Protein AF-A0A968BX41-F1 (afdb_monomer_lite)

pLDDT: mean 90.91, std 10.51, range [57.28, 98.5]

Radius of gyration: 19.99 Å; chains: 1; bounding box: 37×31×56 Å

Secondary structure (DSSP, 8-state):
----HHHHHHTEETTEE-S-------------HHHHHHTT--TTS---SHHHHHHHHHHH-EETTS--TTSTT--TTSEEE-S---SS-------

Structure (mmCIF, N/CA/C/O backbone):
data_AF-A0A968BX41-F1
#
_entry.id   AF-A0A968BX41-F1
#
loop_
_atom_site.group_PDB
_atom_site.id
_atom_site.type_symbol
_atom_site.label_atom_id
_atom_site.label_alt_id
_atom_site.label_comp_id
_atom_site.label_asym_id
_atom_site.label_entity_id
_atom_site.label_seq_id
_atom_site.pdbx_PDB_ins_code
_atom_site.Cartn_x
_atom_site.Cartn_y
_atom_site.Cartn_z
_atom_site.occupancy
_atom_site.B_iso_or_equiv
_atom_site.auth_seq_id
_atom_site.auth_comp_id
_atom_site.auth_asym_id
_atom_site.auth_atom_id
_atom_site.pdbx_PDB_model_num
ATOM 1 N N . ASP A 1 1 ? -11.609 -14.009 29.004 1.00 61.34 1 ASP A N 1
ATOM 2 C CA . ASP A 1 1 ? -12.780 -13.286 29.550 1.00 61.34 1 ASP A CA 1
ATOM 3 C C . ASP A 1 1 ? -12.616 -11.766 29.599 1.00 61.34 1 ASP A C 1
ATOM 5 O O . ASP A 1 1 ? -13.384 -11.102 30.281 1.00 61.34 1 ASP A O 1
ATOM 9 N N . GLN A 1 2 ? -11.664 -11.180 28.863 1.00 79.31 2 GLN A N 1
ATOM 10 C CA . GLN A 1 2 ? -11.503 -9.726 28.801 1.00 79.31 2 GLN A CA 1
ATOM 11 C C . GLN A 1 2 ? -11.512 -9.278 27.342 1.00 79.31 2 GLN A C 1
ATOM 13 O O . GLN A 1 2 ? -10.670 -9.706 26.553 1.00 79.31 2 GLN A O 1
ATOM 18 N N . PHE A 1 3 ? -12.502 -8.458 26.991 1.00 88.06 3 PHE A N 1
ATOM 19 C CA . PHE A 1 3 ? -12.570 -7.783 25.699 1.00 88.06 3 PHE A CA 1
ATOM 20 C C . PHE A 1 3 ? -11.518 -6.665 25.620 1.00 88.06 3 PHE A C 1
ATOM 22 O O . PHE A 1 3 ? -11.052 -6.166 26.645 1.00 88.06 3 PHE A O 1
ATOM 29 N N . ASN A 1 4 ? -11.145 -6.266 24.399 1.00 88.69 4 ASN A N 1
ATOM 30 C CA . ASN A 1 4 ? -10.219 -5.154 24.174 1.00 88.69 4 ASN A CA 1
ATOM 31 C C . ASN A 1 4 ? -10.793 -3.854 24.789 1.00 88.69 4 ASN A C 1
ATOM 33 O O . ASN A 1 4 ? -11.914 -3.489 24.426 1.00 88.69 4 ASN A O 1
ATOM 37 N N . PRO A 1 5 ? -10.051 -3.137 25.660 1.00 91.44 5 PRO A N 1
ATOM 38 C CA . PRO A 1 5 ? -10.531 -1.913 26.306 1.00 91.44 5 PRO A CA 1
ATOM 39 C C . PRO A 1 5 ? -11.029 -0.849 25.326 1.00 91.44 5 PRO A C 1
ATOM 41 O O . PRO A 1 5 ? -12.068 -0.252 25.563 1.00 91.44 5 PRO A O 1
ATOM 44 N N . VAL A 1 6 ? -10.370 -0.690 24.171 1.00 90.31 6 VAL A N 1
ATOM 45 C CA . VAL A 1 6 ? -10.778 0.282 23.141 1.00 90.31 6 VAL A CA 1
ATOM 46 C C . VAL A 1 6 ? -12.180 -0.024 22.604 1.00 90.31 6 VAL A C 1
ATOM 48 O O . VAL A 1 6 ? -12.948 0.888 22.310 1.00 90.31 6 VAL A O 1
ATOM 51 N N . LEU A 1 7 ? -12.533 -1.309 22.495 1.00 90.12 7 LEU A N 1
ATOM 52 C CA . LEU A 1 7 ? -13.871 -1.718 22.066 1.00 90.12 7 LEU A CA 1
ATOM 53 C C . LEU A 1 7 ? -14.911 -1.461 23.158 1.00 90.12 7 LEU A C 1
ATOM 55 O O . LEU A 1 7 ? -16.022 -1.055 22.837 1.00 90.12 7 LEU A O 1
ATOM 59 N N . ILE A 1 8 ? -14.555 -1.688 24.426 1.00 93.31 8 ILE A N 1
ATOM 60 C CA . ILE A 1 8 ? -15.441 -1.444 25.572 1.00 93.31 8 ILE A CA 1
ATOM 61 C C . ILE A 1 8 ? -15.710 0.051 25.751 1.00 93.31 8 ILE A C 1
ATOM 63 O O . ILE A 1 8 ? -16.865 0.438 25.935 1.00 93.31 8 ILE A O 1
ATOM 67 N N . ASP A 1 9 ? -14.684 0.891 25.626 1.00 93.25 9 ASP A N 1
ATOM 68 C CA . ASP A 1 9 ? -14.817 2.346 25.713 1.00 93.25 9 ASP A CA 1
ATOM 69 C C . ASP A 1 9 ? -15.749 2.878 24.614 1.00 93.25 9 ASP A C 1
ATOM 71 O O . ASP A 1 9 ? -16.612 3.711 24.877 1.00 93.25 9 ASP A O 1
ATOM 75 N N . ALA A 1 10 ? -15.640 2.344 23.391 1.00 92.12 10 ALA A N 1
ATOM 76 C CA . ALA A 1 10 ? -16.459 2.765 22.252 1.00 92.12 10 ALA A CA 1
ATOM 77 C C . ALA A 1 10 ? -17.959 2.436 22.391 1.00 92.12 10 ALA A C 1
ATOM 79 O O . ALA A 1 10 ? -18.782 3.061 21.722 1.00 92.12 10 ALA A O 1
ATOM 80 N N . ILE A 1 11 ? -18.320 1.460 23.228 1.00 93.62 11 ILE A N 1
ATOM 81 C CA . ILE A 1 11 ? -19.712 1.036 23.464 1.00 93.62 11 ILE A CA 1
ATOM 82 C C . ILE A 1 11 ? -20.222 1.410 24.862 1.00 93.62 11 ILE A C 1
ATOM 84 O O . ILE A 1 11 ? -21.301 0.967 25.260 1.00 93.62 11 ILE A O 1
ATOM 88 N N . THR A 1 12 ? -19.453 2.197 25.616 1.00 95.56 12 THR A N 1
ATOM 89 C CA . THR A 1 12 ? -19.820 2.668 26.954 1.00 95.56 12 THR A CA 1
ATOM 90 C C . THR A 1 12 ? -20.313 4.107 26.881 1.00 95.56 12 THR A C 1
ATOM 92 O O . THR A 1 12 ? -19.638 4.985 26.349 1.00 95.56 12 THR A O 1
ATOM 95 N N . VAL A 1 13 ? -21.495 4.359 27.437 1.00 96.00 13 VAL A N 1
ATOM 96 C CA . VAL A 1 13 ? -22.123 5.683 27.483 1.00 96.00 13 VAL A CA 1
ATOM 97 C C . VAL A 1 13 ? -22.459 5.982 28.936 1.00 96.00 13 VAL A C 1
ATOM 99 O O . VAL A 1 13 ? -23.046 5.149 29.613 1.00 96.00 13 VAL A O 1
ATOM 102 N N . GLU A 1 14 ? -22.028 7.141 29.440 1.00 95.69 14 GLU A N 1
ATOM 103 C CA . GLU A 1 14 ? -22.269 7.562 30.835 1.00 95.69 14 GLU A CA 1
ATOM 104 C C . GLU A 1 14 ? -21.818 6.535 31.900 1.00 95.69 14 GLU A C 1
ATOM 106 O O . GLU A 1 14 ? -22.337 6.492 33.010 1.00 95.69 14 GLU A O 1
ATOM 111 N N . GLY A 1 15 ? -20.798 5.728 31.582 1.00 94.94 15 GLY A N 1
ATOM 112 C CA . GLY A 1 15 ? -20.247 4.707 32.480 1.00 94.94 15 GLY A CA 1
ATOM 113 C C . GLY A 1 15 ? -20.942 3.344 32.409 1.00 94.94 15 GLY A C 1
ATOM 114 O O . GLY A 1 15 ? -20.496 2.415 33.080 1.00 94.94 15 GLY A O 1
ATOM 115 N N . GLU A 1 16 ? -21.972 3.193 31.574 1.00 95.12 16 GLU A N 1
ATOM 116 C CA . GLU A 1 16 ? -22.674 1.928 31.356 1.00 95.12 16 GLU A CA 1
ATOM 117 C C . GLU A 1 16 ? -22.345 1.336 29.976 1.00 95.12 16 GLU A C 1
ATOM 119 O O . GLU A 1 16 ? -22.391 2.014 28.948 1.00 95.12 16 GLU A O 1
ATOM 124 N N . THR A 1 17 ? -21.982 0.051 29.940 1.00 94.19 17 THR A N 1
ATOM 125 C CA . THR A 1 17 ? -21.699 -0.684 28.698 1.00 94.19 17 THR A CA 1
ATOM 126 C C . THR A 1 17 ? -23.008 -1.062 28.002 1.00 94.19 17 THR A C 1
ATOM 128 O O . THR A 1 17 ? -23.779 -1.872 28.514 1.00 94.19 17 THR A O 1
ATOM 131 N N . MET A 1 18 ? -23.243 -0.509 26.810 1.00 96.50 18 MET A N 1
ATOM 132 C CA . MET A 1 18 ? -24.537 -0.577 26.115 1.00 96.50 18 MET A CA 1
ATOM 133 C C . MET A 1 18 ? -24.664 -1.746 25.126 1.00 96.50 18 MET A C 1
ATOM 135 O O . MET A 1 18 ? -25.751 -2.004 24.608 1.00 96.50 18 MET A O 1
ATOM 139 N N . ALA A 1 19 ? -23.566 -2.441 24.822 1.00 93.69 19 ALA A N 1
ATOM 140 C CA . ALA A 1 19 ? -23.531 -3.526 23.845 1.00 93.69 19 ALA A CA 1
ATOM 141 C C . ALA A 1 19 ? -22.541 -4.628 24.250 1.00 93.69 19 ALA A C 1
ATOM 143 O O . ALA A 1 19 ? -21.725 -4.457 25.152 1.00 93.69 19 ALA A O 1
ATOM 144 N N . VAL A 1 20 ? -22.591 -5.764 23.553 1.00 92.62 20 VAL A N 1
ATOM 145 C CA . VAL A 1 20 ? -21.602 -6.843 23.686 1.00 92.62 20 VAL A CA 1
ATOM 146 C C . VAL A 1 20 ? -20.741 -6.860 22.421 1.00 92.62 20 VAL A C 1
ATOM 148 O O . VAL A 1 20 ? -21.310 -6.960 21.331 1.00 92.62 20 VAL A O 1
ATOM 151 N N . PRO A 1 21 ? -19.400 -6.770 22.520 1.00 91.12 21 PRO A N 1
ATOM 152 C CA . PRO A 1 21 ? -18.531 -6.896 21.355 1.00 91.12 21 PRO A CA 1
ATOM 153 C C . PRO A 1 21 ? -18.757 -8.239 20.653 1.00 91.12 21 PRO A C 1
ATOM 155 O O . PRO A 1 21 ? -18.603 -9.295 21.266 1.00 91.12 21 PRO A O 1
ATOM 158 N N . PHE A 1 22 ? -19.128 -8.188 19.374 1.00 88.88 22 PHE A N 1
ATOM 159 C CA . PHE A 1 22 ? -19.367 -9.380 18.557 1.00 88.88 22 PHE A CA 1
ATOM 160 C C . PHE A 1 22 ? -18.204 -9.658 17.603 1.00 88.88 22 PHE A C 1
ATOM 162 O O . PHE A 1 22 ? -17.654 -10.755 17.614 1.00 88.88 22 PHE A O 1
ATOM 169 N N . ASP A 1 23 ? -17.808 -8.650 16.823 1.00 87.31 23 ASP A N 1
ATOM 170 C CA . ASP A 1 23 ? -16.703 -8.732 15.869 1.00 87.31 23 ASP A CA 1
ATOM 171 C C . ASP A 1 23 ? -15.935 -7.402 15.810 1.00 87.31 23 ASP A C 1
ATOM 173 O O . ASP A 1 23 ? -16.477 -6.337 16.120 1.00 87.31 23 ASP A O 1
ATOM 177 N N . ASN A 1 24 ? -14.664 -7.469 15.418 1.00 83.50 24 ASN A N 1
ATOM 178 C CA . ASN A 1 24 ? -13.794 -6.324 15.192 1.00 83.50 24 ASN A CA 1
ATOM 179 C C . ASN A 1 24 ? -13.079 -6.466 13.842 1.00 83.50 24 ASN A C 1
ATOM 181 O O . ASN A 1 24 ? -12.160 -7.273 13.690 1.00 83.50 24 ASN A O 1
ATOM 185 N N . HIS A 1 25 ? -13.443 -5.615 12.883 1.00 82.31 25 HIS A N 1
ATOM 186 C CA . HIS A 1 25 ? -12.814 -5.572 11.565 1.00 82.31 25 HIS A CA 1
ATOM 187 C C . HIS A 1 25 ? -11.598 -4.643 11.566 1.00 82.31 25 HIS A C 1
ATOM 189 O O . HIS A 1 25 ? -11.681 -3.467 11.204 1.00 82.31 25 HIS A O 1
ATOM 195 N N . GLY A 1 26 ? -10.452 -5.185 11.975 1.00 78.94 26 GLY A N 1
ATOM 196 C CA . GLY A 1 26 ? -9.171 -4.502 11.827 1.00 78.94 26 GLY A CA 1
ATOM 197 C C . GLY A 1 26 ? -8.845 -4.233 10.356 1.00 78.94 26 GLY A C 1
ATOM 198 O O . GLY A 1 26 ? -9.115 -5.059 9.485 1.00 78.94 26 GLY A O 1
ATOM 199 N N . TRP A 1 27 ? -8.248 -3.076 10.082 1.00 81.62 27 TRP A N 1
ATOM 200 C CA . TRP A 1 27 ? -7.721 -2.763 8.757 1.00 81.62 27 TRP A CA 1
ATOM 201 C C . TRP A 1 27 ? -6.297 -3.293 8.650 1.00 81.62 27 TRP A C 1
ATOM 203 O O . TRP A 1 27 ? -5.460 -3.029 9.513 1.00 81.62 27 TRP A O 1
ATOM 213 N N . LEU A 1 28 ? -6.036 -4.047 7.589 1.00 85.19 28 LEU A N 1
ATOM 214 C CA . LEU A 1 28 ? -4.736 -4.630 7.286 1.00 85.19 28 LEU A CA 1
ATOM 215 C C . LEU A 1 28 ? -4.403 -4.377 5.816 1.00 85.19 28 LEU A C 1
ATOM 217 O O . LEU A 1 28 ? -5.293 -4.171 4.992 1.00 85.19 28 LEU A O 1
ATOM 221 N N . LEU A 1 29 ? -3.111 -4.421 5.499 1.00 85.31 29 LEU A N 1
ATOM 222 C CA . LEU A 1 29 ? -2.612 -4.387 4.131 1.00 85.31 29 LEU A CA 1
ATOM 223 C C . LEU A 1 29 ? -2.087 -5.774 3.760 1.00 85.31 29 LEU A C 1
ATOM 225 O O . LEU A 1 29 ? -1.100 -6.242 4.329 1.00 85.31 29 LEU A O 1
ATOM 229 N N . TRP A 1 30 ? -2.719 -6.406 2.777 1.00 90.06 30 TRP A N 1
ATOM 230 C CA . TRP A 1 30 ? -2.124 -7.529 2.058 1.00 90.06 30 TRP A CA 1
ATOM 231 C C . TRP A 1 30 ? -1.382 -6.997 0.838 1.00 90.06 30 TRP A C 1
ATOM 233 O O . TRP A 1 30 ? -1.866 -6.089 0.164 1.00 90.06 30 TRP A O 1
ATOM 243 N N . TYR A 1 31 ? -0.216 -7.564 0.548 1.00 93.81 31 TYR A N 1
ATOM 244 C CA . TYR A 1 31 ? 0.620 -7.120 -0.560 1.00 93.81 31 TYR A CA 1
ATOM 245 C C . TYR A 1 31 ? 1.267 -8.306 -1.279 1.00 93.81 31 TYR A C 1
ATOM 247 O O . TYR A 1 31 ? 1.512 -9.360 -0.689 1.00 93.81 31 TYR A O 1
ATOM 255 N N . ASN A 1 32 ? 1.537 -8.138 -2.573 1.00 96.12 32 ASN A N 1
ATOM 256 C CA . ASN A 1 32 ? 2.168 -9.161 -3.397 1.00 96.12 32 ASN A CA 1
ATOM 257 C C . ASN A 1 32 ? 3.684 -8.943 -3.435 1.00 96.12 32 ASN A C 1
ATOM 259 O O . ASN A 1 32 ? 4.172 -8.069 -4.147 1.00 96.12 32 ASN A O 1
ATOM 263 N N . ARG A 1 33 ? 4.420 -9.763 -2.678 1.00 97.44 33 ARG A N 1
ATOM 264 C CA . ARG A 1 33 ? 5.886 -9.688 -2.570 1.00 97.44 33 ARG A CA 1
ATOM 265 C C . ARG A 1 33 ? 6.589 -9.764 -3.925 1.00 97.44 33 ARG A C 1
ATOM 267 O O . ARG A 1 33 ? 7.477 -8.962 -4.178 1.00 97.44 33 ARG A O 1
ATOM 274 N N . ARG A 1 34 ? 6.137 -10.661 -4.810 1.00 97.62 34 ARG A N 1
ATOM 275 C CA . ARG A 1 34 ? 6.724 -10.847 -6.144 1.00 97.62 34 ARG A CA 1
ATOM 276 C C . ARG A 1 34 ? 6.635 -9.570 -6.981 1.00 97.62 34 ARG A C 1
ATOM 278 O O . ARG A 1 34 ? 7.623 -9.176 -7.578 1.00 97.62 34 ARG A O 1
ATOM 285 N N . LEU A 1 35 ? 5.473 -8.911 -6.999 1.00 96.56 35 LEU A N 1
ATOM 286 C CA . LEU A 1 35 ? 5.292 -7.672 -7.770 1.00 96.56 35 LEU A CA 1
ATOM 287 C C . LEU A 1 35 ? 6.139 -6.517 -7.217 1.00 96.56 35 LEU A C 1
ATOM 289 O O . LEU A 1 35 ? 6.632 -5.696 -7.980 1.00 96.56 35 LEU A O 1
ATOM 293 N N . ILE A 1 36 ? 6.334 -6.467 -5.896 1.00 97.12 36 ILE A N 1
ATOM 294 C CA . ILE A 1 36 ? 7.219 -5.483 -5.258 1.00 97.12 36 ILE A CA 1
ATOM 295 C C . ILE A 1 36 ? 8.671 -5.703 -5.686 1.00 97.12 36 ILE A C 1
ATOM 297 O O . ILE A 1 36 ? 9.331 -4.756 -6.106 1.00 97.12 36 ILE A O 1
ATOM 301 N N . GLU A 1 37 ? 9.149 -6.946 -5.632 1.00 97.56 37 GLU A N 1
ATOM 302 C CA . GLU A 1 37 ? 10.505 -7.300 -6.063 1.00 97.56 37 GLU A CA 1
ATOM 303 C C . GLU A 1 37 ? 10.716 -7.025 -7.564 1.00 97.56 37 GLU A C 1
ATOM 305 O O . GLU A 1 37 ? 11.736 -6.453 -7.943 1.00 97.56 37 GLU A O 1
ATOM 310 N N . GLU A 1 38 ? 9.739 -7.364 -8.415 1.00 95.81 38 GLU A N 1
ATOM 311 C CA . GLU A 1 38 ? 9.763 -7.090 -9.864 1.00 95.81 38 GLU A CA 1
ATOM 312 C C . GLU A 1 38 ? 9.820 -5.586 -10.180 1.00 95.81 38 GLU A C 1
ATOM 314 O O . GLU A 1 38 ? 10.493 -5.186 -11.129 1.00 95.81 38 GLU A O 1
ATOM 319 N N . ALA A 1 39 ? 9.201 -4.743 -9.347 1.00 95.69 39 ALA A N 1
ATOM 320 C CA . ALA A 1 39 ? 9.297 -3.283 -9.427 1.00 95.69 39 ALA A CA 1
ATOM 321 C C . ALA A 1 39 ? 10.600 -2.709 -8.822 1.00 95.69 39 ALA A C 1
ATOM 323 O O . ALA A 1 39 ? 10.762 -1.488 -8.718 1.00 95.69 39 ALA A O 1
ATOM 324 N N . GLY A 1 40 ? 11.535 -3.565 -8.389 1.00 96.00 40 GLY A N 1
ATOM 325 C CA . GLY A 1 40 ? 12.813 -3.162 -7.797 1.00 96.00 40 GLY A CA 1
ATOM 326 C C . GLY A 1 40 ? 12.692 -2.574 -6.387 1.00 96.00 40 GLY A C 1
ATOM 327 O O . GLY A 1 40 ? 13.527 -1.761 -5.984 1.00 96.00 40 GLY A O 1
ATOM 328 N N . LEU A 1 41 ? 11.641 -2.938 -5.652 1.00 97.12 41 LEU A N 1
ATOM 329 C CA . LEU A 1 41 ? 11.377 -2.506 -4.280 1.00 97.12 41 LEU A CA 1
ATOM 330 C C . LEU A 1 41 ? 11.660 -3.638 -3.279 1.00 97.12 41 LEU A C 1
ATOM 332 O O . LEU A 1 41 ? 11.712 -4.811 -3.640 1.00 97.12 41 LEU A O 1
ATOM 336 N N . ASP A 1 42 ? 11.842 -3.279 -2.006 1.00 97.12 42 ASP A N 1
ATOM 337 C CA . ASP A 1 42 ? 12.105 -4.230 -0.920 1.00 97.12 42 ASP A CA 1
ATOM 338 C C . ASP A 1 42 ? 10.801 -4.579 -0.174 1.00 97.12 42 ASP A C 1
ATOM 340 O O . ASP A 1 42 ? 10.292 -3.738 0.574 1.00 97.12 42 ASP A O 1
ATOM 344 N N . PRO A 1 43 ? 10.253 -5.801 -0.322 1.00 96.25 43 PRO A N 1
ATOM 345 C CA . PRO A 1 43 ? 9.011 -6.200 0.339 1.00 96.25 43 PRO A CA 1
ATOM 346 C C . PRO A 1 43 ? 9.119 -6.315 1.865 1.00 96.25 43 PRO A C 1
ATOM 348 O O . PRO A 1 43 ? 8.081 -6.420 2.520 1.00 96.25 43 PRO A O 1
ATOM 351 N N . ASP A 1 44 ? 10.325 -6.293 2.442 1.00 96.38 44 ASP A N 1
ATOM 352 C CA . ASP A 1 44 ? 10.539 -6.319 3.893 1.00 96.38 44 ASP A CA 1
ATOM 353 C C . ASP A 1 44 ? 10.681 -4.916 4.508 1.00 96.38 44 ASP A C 1
ATOM 355 O O . ASP A 1 44 ? 10.640 -4.766 5.733 1.00 96.38 44 ASP A O 1
ATOM 359 N N . ASN A 1 45 ? 10.757 -3.869 3.681 1.00 95.44 45 ASN A N 1
ATOM 360 C CA . ASN A 1 45 ? 10.817 -2.473 4.115 1.00 95.44 45 ASN A CA 1
ATOM 361 C C . ASN A 1 45 ? 9.684 -1.650 3.485 1.00 95.44 45 ASN A C 1
ATOM 363 O O . ASN A 1 45 ? 9.905 -0.812 2.612 1.00 95.44 45 ASN A O 1
ATOM 367 N N . LEU A 1 46 ? 8.459 -1.906 3.954 1.00 94.38 46 LEU A N 1
ATOM 368 C CA . LEU A 1 46 ? 7.232 -1.258 3.482 1.00 94.38 46 LEU A CA 1
ATOM 369 C C . LEU A 1 46 ? 7.209 0.268 3.735 1.00 94.38 46 LEU A C 1
ATOM 371 O O . LEU A 1 46 ? 7.854 0.740 4.680 1.00 94.38 46 LEU A O 1
ATOM 375 N N . PRO A 1 47 ? 6.402 1.031 2.967 1.00 95.44 47 PRO A N 1
ATOM 376 C CA . PRO A 1 47 ? 6.185 2.458 3.187 1.00 95.44 47 PRO A CA 1
ATOM 377 C C . PRO A 1 47 ? 5.680 2.768 4.594 1.00 95.44 47 PRO A C 1
ATOM 379 O O . PRO A 1 47 ? 4.772 2.111 5.105 1.00 95.44 47 PRO A O 1
ATOM 382 N N . LYS A 1 48 ? 6.228 3.817 5.205 1.00 95.00 48 LYS A N 1
ATOM 383 C CA . LYS A 1 48 ? 5.927 4.229 6.589 1.00 95.00 48 LYS A CA 1
ATOM 384 C C . LYS A 1 48 ? 5.043 5.467 6.661 1.00 95.00 48 LYS A C 1
ATOM 386 O O . LYS A 1 48 ? 4.581 5.840 7.738 1.00 95.00 48 LYS A O 1
ATOM 391 N N . ASN A 1 49 ? 4.827 6.130 5.531 1.00 95.75 49 ASN A N 1
ATOM 392 C CA . ASN A 1 49 ? 4.020 7.336 5.420 1.00 95.75 49 ASN A CA 1
ATOM 393 C C . ASN A 1 49 ? 3.393 7.449 4.021 1.00 95.75 49 ASN A C 1
ATOM 395 O O . ASN A 1 49 ? 3.714 6.687 3.109 1.00 95.75 49 ASN A O 1
ATOM 399 N N . GLY A 1 50 ? 2.483 8.412 3.861 1.00 93.56 50 GLY A N 1
ATOM 400 C CA . GLY A 1 50 ? 1.747 8.607 2.610 1.00 93.56 50 GLY A CA 1
ATOM 401 C C . GLY A 1 50 ? 2.629 8.987 1.418 1.00 93.56 50 GLY A C 1
ATOM 402 O O . GLY A 1 50 ? 2.331 8.575 0.304 1.00 93.56 50 GLY A O 1
ATOM 403 N N . GLN A 1 51 ? 3.725 9.718 1.643 1.00 97.38 51 GLN A N 1
ATOM 404 C CA . GLN A 1 51 ? 4.643 10.115 0.573 1.00 97.38 51 GLN A CA 1
ATOM 405 C C . GLN A 1 51 ? 5.368 8.891 -0.004 1.00 97.38 51 GLN A C 1
ATOM 407 O O . GLN A 1 51 ? 5.303 8.651 -1.206 1.00 97.38 51 GLN A O 1
ATOM 412 N N . GLU A 1 52 ? 5.959 8.060 0.860 1.00 96.44 52 GLU A N 1
ATOM 413 C CA . GLU A 1 52 ? 6.589 6.793 0.461 1.00 96.44 52 GLU A CA 1
ATOM 414 C C . GLU A 1 52 ? 5.584 5.847 -0.212 1.00 96.44 52 GLU A C 1
ATOM 416 O O . GLU A 1 52 ? 5.919 5.150 -1.168 1.00 96.44 52 GLU A O 1
ATOM 421 N N . PHE A 1 53 ? 4.334 5.836 0.263 1.00 95.56 53 PHE A N 1
ATOM 422 C CA . PHE A 1 53 ? 3.279 5.020 -0.328 1.00 95.56 53 PHE A CA 1
ATOM 423 C C . PHE A 1 53 ? 2.934 5.467 -1.754 1.00 95.56 53 PHE A C 1
ATOM 425 O O . PHE A 1 53 ? 2.775 4.622 -2.630 1.00 95.56 53 PHE A O 1
ATOM 432 N N . ILE A 1 54 ? 2.856 6.776 -2.015 1.00 95.81 54 ILE A N 1
ATOM 433 C CA . ILE A 1 54 ? 2.626 7.313 -3.365 1.00 95.81 54 ILE A CA 1
ATOM 434 C C . ILE A 1 54 ? 3.806 6.980 -4.285 1.00 95.81 54 ILE A C 1
ATOM 436 O O . ILE A 1 54 ? 3.590 6.563 -5.421 1.00 95.81 54 ILE A O 1
ATOM 440 N N . GLU A 1 55 ? 5.040 7.107 -3.796 1.00 96.50 55 GLU A N 1
ATOM 441 C CA . GLU A 1 55 ? 6.247 6.761 -4.558 1.00 96.50 55 GLU A CA 1
ATOM 442 C C . GLU A 1 55 ? 6.281 5.276 -4.937 1.00 96.50 55 GLU A C 1
ATOM 444 O O . GLU A 1 55 ? 6.561 4.9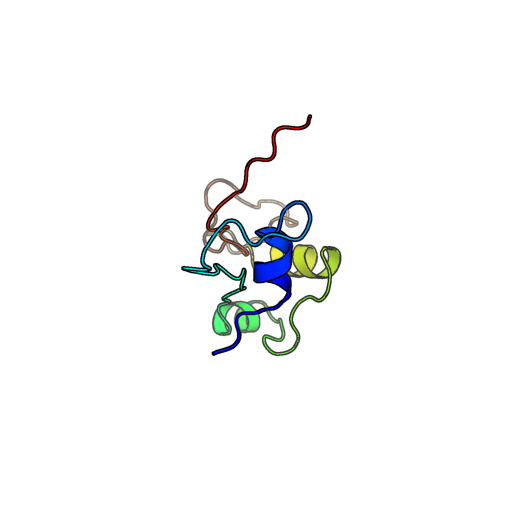24 -6.085 1.00 96.50 55 GLU A O 1
ATOM 449 N N . TRP A 1 56 ? 5.942 4.394 -3.995 1.00 97.06 56 TRP A N 1
ATO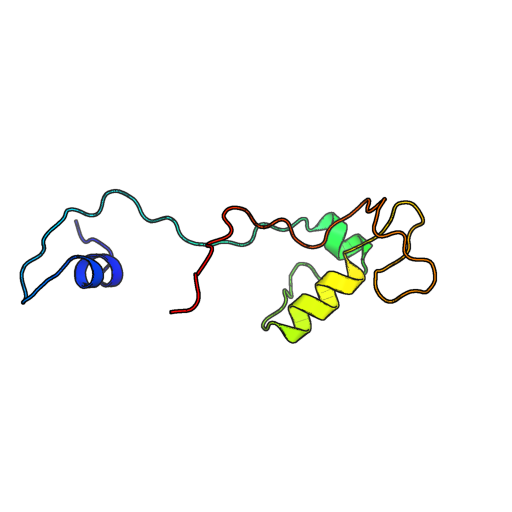M 450 C CA . TRP A 1 56 ? 5.738 2.976 -4.285 1.00 97.06 56 TRP A CA 1
ATOM 451 C C . TRP A 1 56 ? 4.601 2.768 -5.278 1.00 97.06 56 TRP A C 1
ATOM 453 O O . TRP A 1 56 ? 4.743 1.995 -6.221 1.00 97.06 56 TRP A O 1
AT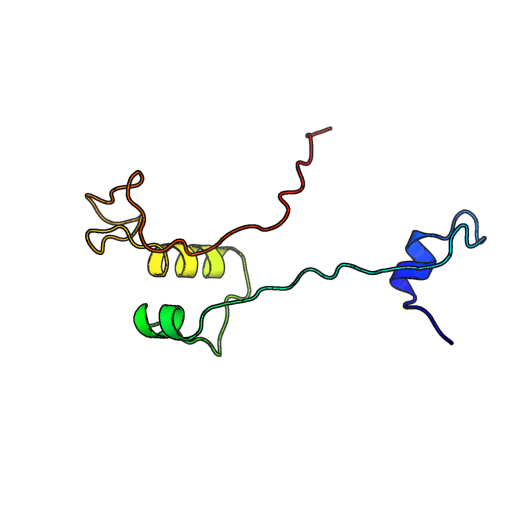OM 463 N N . GLY A 1 57 ? 3.494 3.488 -5.103 1.00 96.75 57 GLY A N 1
ATOM 464 C CA . GLY A 1 57 ? 2.330 3.403 -5.970 1.00 96.75 57 GLY A CA 1
ATOM 465 C C . GLY A 1 57 ? 2.641 3.720 -7.431 1.00 96.75 57 GLY A C 1
ATOM 466 O O . GLY A 1 57 ? 2.174 3.019 -8.327 1.00 96.75 57 GLY A O 1
ATOM 467 N N . GLN A 1 58 ? 3.480 4.726 -7.672 1.00 97.44 58 GLN A N 1
ATOM 468 C CA . GLN A 1 58 ? 3.941 5.093 -9.011 1.00 97.44 58 GLN A CA 1
ATOM 469 C C . GLN A 1 58 ? 4.821 4.005 -9.637 1.00 97.44 58 GLN A C 1
ATOM 471 O O . GLN A 1 58 ? 4.649 3.699 -10.810 1.00 97.44 58 GLN A O 1
ATOM 476 N N . LYS A 1 59 ? 5.713 3.379 -8.859 1.00 97.25 59 LYS A N 1
ATOM 477 C CA . LYS A 1 59 ? 6.582 2.289 -9.340 1.00 97.25 59 LYS A CA 1
ATOM 478 C C . LYS A 1 59 ? 5.846 0.970 -9.566 1.00 97.25 59 LYS A C 1
ATOM 480 O O . LYS A 1 59 ? 6.236 0.196 -10.425 1.00 97.25 59 LYS A O 1
ATOM 485 N N . LEU A 1 60 ? 4.817 0.692 -8.773 1.00 97.75 60 LEU A N 1
ATOM 486 C CA . LEU A 1 60 ? 4.050 -0.552 -8.862 1.00 97.75 60 LEU A CA 1
ATOM 487 C C . LEU A 1 60 ? 2.957 -0.497 -9.922 1.00 97.75 60 LEU A C 1
ATOM 489 O O . LEU A 1 60 ? 2.558 -1.536 -10.433 1.00 97.75 60 LEU A O 1
ATOM 493 N N . THR A 1 61 ? 2.431 0.692 -10.214 1.00 98.12 61 THR A N 1
ATOM 494 C CA . THR A 1 61 ? 1.394 0.831 -11.234 1.00 98.12 61 THR A CA 1
ATOM 495 C C . THR A 1 61 ? 2.040 0.769 -12.607 1.00 98.12 61 THR A C 1
ATOM 497 O O . THR A 1 61 ? 2.986 1.513 -12.873 1.00 98.12 61 THR A O 1
ATOM 500 N N . THR A 1 62 ? 1.537 -0.106 -13.470 1.00 98.19 62 THR A N 1
ATOM 501 C CA . THR A 1 62 ? 2.086 -0.309 -14.812 1.00 98.19 62 THR A CA 1
ATOM 502 C C . THR A 1 62 ? 0.959 -0.573 -15.799 1.00 98.19 62 THR A C 1
ATOM 504 O O . THR A 1 62 ? 0.064 -1.377 -15.524 1.00 98.19 62 THR A O 1
ATOM 507 N N . ASP A 1 63 ? 0.976 0.119 -16.934 1.00 98.44 63 ASP A N 1
ATOM 508 C CA . ASP A 1 63 ? 0.059 -0.165 -18.035 1.00 98.44 63 ASP A CA 1
ATOM 509 C C . ASP A 1 63 ? 0.478 -1.402 -18.841 1.00 98.44 63 ASP A C 1
ATOM 511 O O . AS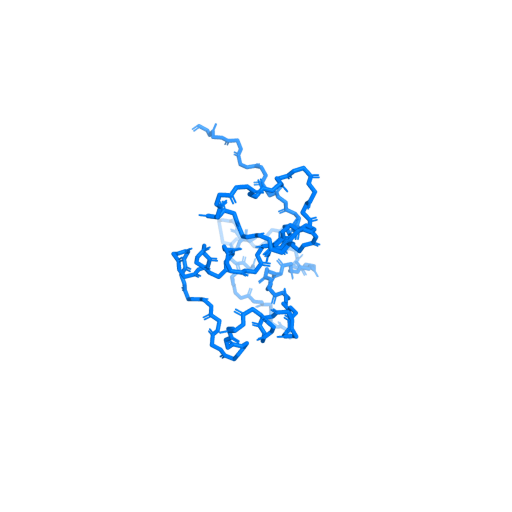P A 1 63 ? 1.562 -1.958 -18.649 1.00 98.44 63 ASP A O 1
ATOM 515 N N . VAL A 1 64 ? -0.377 -1.832 -19.771 1.00 98.00 64 VAL A N 1
ATOM 516 C CA . VAL A 1 64 ? -0.092 -2.965 -20.674 1.00 98.00 64 VAL A CA 1
ATOM 517 C C . VAL A 1 64 ? 1.134 -2.753 -21.577 1.00 98.00 64 VAL A C 1
ATOM 519 O O . VAL A 1 64 ? 1.609 -3.702 -22.200 1.00 98.00 64 VAL A O 1
ATOM 522 N N . ASN A 1 65 ? 1.652 -1.525 -21.668 1.00 97.62 65 ASN A N 1
ATOM 523 C CA . ASN A 1 65 ? 2.849 -1.168 -22.428 1.00 97.62 65 ASN A CA 1
ATOM 524 C C . ASN A 1 65 ? 4.107 -1.093 -21.544 1.00 97.62 65 ASN A C 1
ATOM 526 O O . ASN A 1 65 ? 5.182 -0.742 -22.040 1.00 97.62 65 ASN A O 1
ATOM 530 N N . GLY A 1 66 ? 3.996 -1.413 -20.252 1.00 96.69 66 GLY A N 1
ATOM 531 C CA . GLY A 1 66 ? 5.102 -1.339 -19.306 1.00 96.69 66 GLY A CA 1
ATOM 532 C C . GLY A 1 66 ? 5.391 0.073 -18.790 1.00 96.69 66 GLY A C 1
ATOM 533 O O . GLY A 1 66 ? 6.471 0.287 -18.244 1.00 96.69 66 GLY A O 1
ATOM 534 N N . LYS A 1 67 ? 4.488 1.043 -18.990 1.00 98.19 67 LYS A N 1
ATOM 535 C CA . LYS A 1 67 ? 4.667 2.433 -18.553 1.00 98.19 67 LYS A CA 1
ATOM 536 C C . LYS A 1 67 ? 4.114 2.677 -17.162 1.00 98.19 67 LYS A C 1
ATOM 538 O O . LYS A 1 67 ? 3.065 2.152 -16.793 1.00 98.19 67 LYS A O 1
ATOM 543 N N . HIS A 1 68 ? 4.791 3.541 -16.420 1.00 97.88 68 HIS A N 1
ATOM 544 C CA . HIS A 1 68 ? 4.352 4.027 -15.115 1.00 97.88 68 HIS A CA 1
ATOM 545 C C . HIS A 1 68 ? 3.550 5.338 -15.232 1.00 97.88 68 HIS A C 1
ATOM 547 O O . HIS A 1 68 ? 3.742 6.088 -16.189 1.00 97.88 68 HIS A O 1
ATOM 553 N N . PRO A 1 69 ? 2.695 5.692 -14.248 1.00 97.31 69 PRO A N 1
ATOM 554 C CA . PRO A 1 69 ? 1.828 6.878 -14.319 1.00 97.31 69 PRO A CA 1
ATOM 555 C C . PRO A 1 69 ? 2.540 8.226 -14.496 1.00 97.31 69 PRO A C 1
ATOM 557 O O . PRO A 1 69 ? 1.909 9.217 -14.855 1.00 97.31 69 PRO A O 1
ATOM 560 N N . ASN A 1 70 ? 3.833 8.295 -14.182 1.00 96.25 70 ASN A N 1
ATOM 561 C CA . ASN A 1 70 ? 4.669 9.487 -14.327 1.00 96.25 70 ASN A CA 1
ATOM 562 C C . ASN A 1 70 ? 5.484 9.506 -15.632 1.00 96.25 70 ASN A C 1
ATOM 564 O O . ASN A 1 70 ? 6.274 10.428 -15.837 1.00 96.25 70 ASN A O 1
ATOM 568 N N . GLU A 1 71 ? 5.315 8.509 -16.497 1.00 97.88 71 GLU A N 1
ATOM 569 C CA . GLU A 1 71 ? 5.993 8.419 -17.783 1.00 97.88 71 GLU A CA 1
ATOM 570 C C . GLU A 1 71 ? 5.101 8.926 -18.918 1.00 97.88 71 GLU A C 1
ATOM 572 O O . GLU A 1 71 ? 3.883 8.743 -18.933 1.00 97.88 71 GLU A O 1
ATOM 577 N N . GLU A 1 72 ? 5.723 9.569 -19.906 1.00 97.88 72 GLU A N 1
ATOM 578 C CA . GLU A 1 72 ? 5.019 9.990 -21.114 1.00 97.88 72 GLU A CA 1
ATOM 579 C C . GLU A 1 72 ? 4.481 8.765 -21.870 1.00 97.88 72 GLU A C 1
ATOM 581 O O . GLU A 1 72 ? 5.205 7.793 -22.110 1.00 97.88 72 GLU A O 1
ATOM 586 N N . GLY A 1 73 ? 3.206 8.835 -22.261 1.00 97.50 73 GLY A N 1
ATOM 587 C CA . GLY A 1 73 ? 2.529 7.764 -22.989 1.00 97.50 73 GLY A CA 1
ATOM 588 C C . GLY A 1 73 ? 1.917 6.670 -22.113 1.00 97.50 73 GLY A C 1
ATOM 589 O O . GLY A 1 73 ? 1.498 5.663 -22.672 1.00 97.50 73 GLY A O 1
ATOM 590 N N . PHE A 1 74 ? 1.848 6.857 -20.789 1.00 98.50 74 PHE A N 1
ATOM 591 C CA . PHE A 1 74 ? 1.042 6.002 -19.915 1.00 98.50 74 PHE A CA 1
ATOM 592 C C . PHE A 1 74 ? -0.413 5.940 -20.397 1.00 98.50 74 PHE A C 1
ATOM 594 O O . PHE A 1 74 ? -1.034 6.981 -20.627 1.00 98.50 74 PHE A O 1
ATOM 601 N N . ASP A 1 75 ? -0.944 4.728 -20.529 1.00 98.06 75 ASP A N 1
ATOM 602 C CA . ASP A 1 75 ? -2.317 4.443 -20.929 1.00 98.06 75 ASP A CA 1
ATOM 603 C C . ASP A 1 75 ? -3.194 4.167 -19.688 1.00 98.06 75 ASP A C 1
ATOM 605 O O . ASP A 1 75 ? -3.251 3.033 -19.199 1.00 98.06 75 ASP A O 1
ATOM 609 N N . PRO A 1 76 ? -3.894 5.186 -19.145 1.00 96.69 76 PRO A N 1
ATOM 610 C CA . PRO A 1 76 ? -4.718 5.023 -17.950 1.00 96.69 76 PRO A CA 1
ATOM 611 C C . PRO A 1 76 ? -5.970 4.167 -18.184 1.00 96.69 76 PRO A C 1
ATOM 613 O O . PRO A 1 76 ? -6.575 3.718 -17.208 1.00 96.69 76 PRO A O 1
ATOM 616 N N . ASP A 1 77 ? -6.363 3.941 -19.440 1.00 97.56 77 ASP A N 1
ATOM 617 C CA . ASP A 1 77 ? -7.527 3.125 -19.782 1.00 97.56 77 ASP A CA 1
ATOM 618 C C . ASP A 1 77 ? -7.166 1.627 -19.835 1.00 97.56 77 ASP A C 1
ATOM 620 O O . ASP A 1 77 ? -8.049 0.777 -19.701 1.00 97.56 77 ASP A O 1
ATOM 624 N N . ASN A 1 78 ? -5.875 1.290 -19.965 1.00 97.81 78 ASN A N 1
ATOM 625 C CA . ASN A 1 78 ? -5.368 -0.082 -20.074 1.00 97.81 78 ASN A CA 1
ATOM 626 C C . ASN A 1 78 ? -4.261 -0.378 -19.045 1.00 97.81 78 ASN A C 1
ATOM 628 O O . ASN A 1 78 ? -3.131 -0.728 -19.391 1.00 97.81 78 ASN A O 1
ATOM 632 N N . VAL A 1 79 ? -4.594 -0.271 -17.757 1.00 98.00 79 VAL A N 1
ATOM 633 C CA . VAL A 1 79 ? -3.662 -0.579 -16.661 1.00 98.00 79 VAL A CA 1
ATOM 634 C C . VAL A 1 79 ? -3.618 -2.082 -16.364 1.00 98.00 79 VAL A C 1
ATOM 636 O O . VAL A 1 79 ? -4.651 -2.681 -16.062 1.00 98.00 79 VAL A O 1
ATOM 639 N N . GLU A 1 80 ? -2.427 -2.689 -16.412 1.00 97.56 80 GLU A N 1
ATOM 640 C CA . GLU A 1 80 ? -2.222 -4.115 -16.117 1.00 97.56 80 GLU A CA 1
ATOM 641 C C . GLU A 1 80 ? -2.057 -4.360 -14.612 1.00 97.56 80 GLU A C 1
ATOM 643 O O . GLU A 1 80 ? -2.702 -5.242 -14.039 1.00 97.56 80 GLU A O 1
ATOM 648 N N . ILE A 1 81 ? -1.217 -3.556 -13.956 1.00 97.44 81 ILE A N 1
ATOM 649 C CA . ILE A 1 81 ? -0.942 -3.655 -12.522 1.00 97.44 81 ILE A CA 1
ATOM 650 C C . ILE A 1 81 ? -1.374 -2.359 -11.848 1.00 97.44 81 ILE A C 1
ATOM 652 O O . ILE A 1 81 ? -0.890 -1.280 -12.178 1.00 97.44 81 ILE A O 1
ATOM 656 N N . TRP A 1 82 ? -2.252 -2.478 -10.853 1.00 96.25 82 TRP A N 1
ATOM 657 C CA . TRP A 1 82 ? -2.610 -1.389 -9.949 1.00 96.25 82 TRP A CA 1
ATOM 658 C C . TRP A 1 82 ? -1.887 -1.557 -8.617 1.00 96.25 82 TRP A C 1
ATOM 660 O O . TRP A 1 82 ? -1.959 -2.619 -7.998 1.00 96.25 82 TRP A O 1
ATOM 670 N N . ALA A 1 83 ? -1.247 -0.493 -8.129 1.00 95.19 83 ALA A N 1
ATOM 671 C CA . ALA A 1 83 ? -0.525 -0.539 -6.858 1.00 95.19 83 ALA A CA 1
ATOM 672 C C . ALA A 1 83 ? -1.410 -0.782 -5.624 1.00 95.19 83 ALA A C 1
ATOM 674 O O . ALA A 1 83 ? -0.931 -1.265 -4.599 1.00 95.19 83 ALA A O 1
ATOM 675 N N . MET A 1 84 ? -2.692 -0.423 -5.696 1.00 91.50 84 MET A N 1
ATOM 676 C CA . MET A 1 84 ? -3.639 -0.608 -4.604 1.00 91.50 84 MET A CA 1
ATOM 677 C C . MET A 1 84 ? -5.030 -0.903 -5.146 1.00 91.50 84 MET A C 1
ATOM 679 O O . MET A 1 84 ? -5.509 -0.247 -6.067 1.00 91.50 84 MET A O 1
ATOM 683 N N . TYR A 1 85 ? -5.708 -1.836 -4.485 1.00 88.19 85 TYR A N 1
ATOM 684 C CA . TYR A 1 85 ? -7.142 -2.032 -4.609 1.00 88.19 85 TYR A CA 1
ATOM 685 C C . TYR A 1 85 ? -7.792 -1.805 -3.237 1.00 88.19 85 TYR A C 1
ATOM 687 O O . TYR A 1 85 ? -7.548 -2.590 -2.316 1.00 88.19 85 TYR A O 1
ATOM 695 N N . PRO A 1 86 ? -8.582 -0.732 -3.051 1.00 81.88 86 PRO A N 1
ATOM 696 C CA . PRO A 1 86 ? -9.254 -0.498 -1.786 1.00 81.88 86 PRO A CA 1
ATOM 697 C C . PRO A 1 86 ? -10.454 -1.437 -1.655 1.00 81.88 86 PRO A C 1
ATOM 699 O O . PRO A 1 86 ? -11.411 -1.369 -2.424 1.00 81.88 86 PRO A O 1
ATOM 702 N N . THR A 1 87 ? -10.444 -2.281 -0.628 1.00 72.44 87 THR A N 1
ATOM 703 C CA . THR A 1 87 ? -11.647 -2.993 -0.196 1.00 72.44 87 THR A CA 1
ATOM 704 C C . THR A 1 87 ? -12.319 -2.132 0.872 1.00 72.44 87 THR A C 1
ATOM 706 O O . THR A 1 87 ? -11.712 -1.925 1.917 1.00 72.44 87 THR A O 1
ATOM 709 N N . TRP A 1 88 ? -13.552 -1.664 0.637 1.00 69.31 88 TRP A N 1
ATOM 710 C CA . TRP A 1 88 ? -14.349 -0.808 1.543 1.00 69.31 88 TRP A CA 1
ATOM 711 C C . TRP A 1 88 ? -13.957 0.679 1.574 1.00 69.31 88 TRP A C 1
ATOM 713 O O . TRP 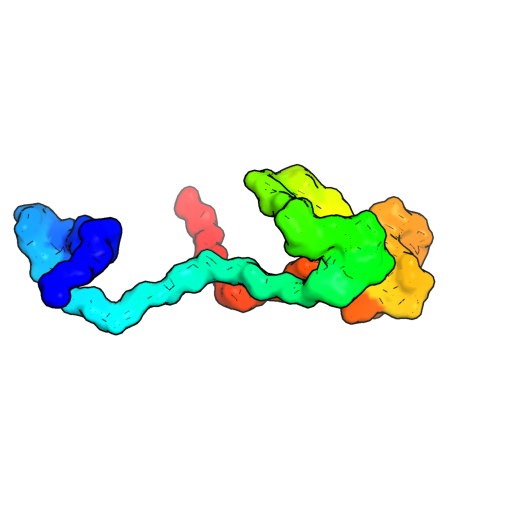A 1 88 ? -13.472 1.206 2.575 1.00 69.31 88 TRP A O 1
ATOM 723 N N . THR A 1 89 ? -14.248 1.404 0.492 1.00 66.00 89 THR A N 1
ATOM 724 C CA . THR A 1 89 ? -14.204 2.871 0.508 1.00 66.00 89 THR A CA 1
ATOM 725 C C . THR A 1 89 ? -15.266 3.415 1.467 1.00 66.00 89 THR A C 1
ATOM 727 O O . THR A 1 89 ? -16.470 3.359 1.210 1.00 66.00 89 THR A O 1
ATOM 730 N N . ARG A 1 90 ? -14.834 3.951 2.613 1.00 62.31 90 ARG A N 1
ATOM 731 C CA . ARG A 1 90 ? -15.734 4.683 3.506 1.00 62.31 90 ARG A CA 1
ATOM 732 C C . ARG A 1 90 ? -15.935 6.078 2.920 1.00 62.31 90 ARG A C 1
ATOM 734 O O . ARG A 1 90 ? -15.047 6.921 2.997 1.00 62.31 90 ARG A O 1
ATOM 741 N N . TYR A 1 91 ? -17.089 6.307 2.304 1.00 57.28 91 TYR A N 1
ATOM 742 C CA . TYR A 1 91 ? -17.482 7.643 1.870 1.00 57.28 91 TYR A CA 1
ATOM 743 C C . TYR A 1 91 ? -17.791 8.484 3.108 1.00 57.28 91 TYR A C 1
ATOM 745 O O . TYR A 1 91 ? -18.829 8.312 3.746 1.00 57.28 91 TYR A O 1
ATOM 753 N N . SER A 1 92 ? -16.876 9.377 3.465 1.00 64.69 92 SER A N 1
ATOM 754 C CA . SER A 1 92 ? -17.172 10.452 4.405 1.00 64.69 92 SER A CA 1
ATOM 755 C C . SER A 1 92 ? -17.774 11.599 3.605 1.00 64.69 92 SER A C 1
ATOM 757 O O . SER A 1 92 ? -17.077 12.231 2.812 1.00 64.69 92 SER A O 1
ATOM 759 N N . PHE A 1 93 ? -19.068 11.859 3.783 1.00 59.75 93 PHE A N 1
ATOM 760 C CA . PHE A 1 93 ? -19.640 13.114 3.311 1.00 59.75 93 PHE A CA 1
ATOM 761 C C . PHE A 1 93 ? -19.047 14.236 4.169 1.00 59.75 93 PHE A C 1
ATOM 763 O O . PHE A 1 93 ? -19.110 14.125 5.396 1.00 59.75 93 PHE A O 1
ATOM 770 N N . PRO A 1 94 ? -18.436 15.274 3.572 1.00 63.06 94 PRO A N 1
ATOM 771 C CA . PRO A 1 94 ? -18.016 16.428 4.345 1.00 63.06 94 PRO A CA 1
ATOM 772 C C . PRO A 1 94 ? -19.258 17.028 5.011 1.00 63.06 94 PRO A C 1
ATOM 774 O O . PRO A 1 94 ? -20.241 17.337 4.336 1.00 63.06 94 PRO A O 1
ATOM 777 N N . THR A 1 95 ? -19.220 17.101 6.339 1.00 58.84 95 THR A N 1
ATOM 778 C CA . THR A 1 95 ? -20.163 17.869 7.159 1.00 58.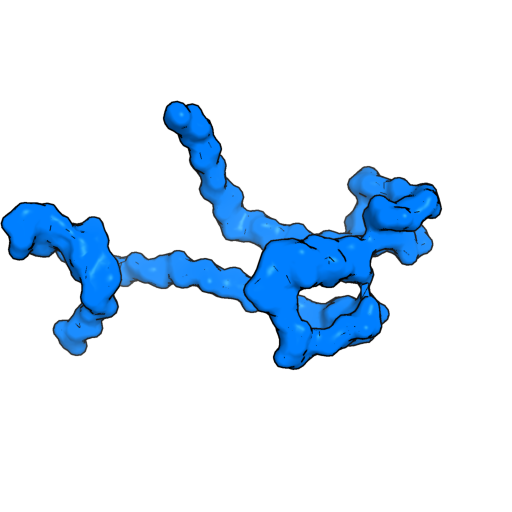84 95 THR A CA 1
ATOM 779 C C . THR A 1 95 ? -19.832 19.346 7.097 1.00 58.84 95 THR A C 1
ATOM 781 O O . THR A 1 95 ? -18.616 19.645 7.165 1.00 58.84 95 THR A O 1
#

Sequence (95 aa):
DQFNPVLIDAITVEGETMAVPFDNHGWLLWYNRRLIEEAGLDPDNLPKNGQEFIEWGQKLTTDVNGKHPNEEGFDPDNVEIWAMYPTWTRYSFPT

Foldseek 3Di:
DDDDVVVQVVQDDPNRRNDDDDDDDDDDDDDDCVLCVVLVHHPVDDDPDPVSLVVSQQSSWAFPVRHGPPDPPGDPVGIPGGSDDDDDDDDDDDD